Protein AF-A0A7W0QCN9-F1 (afdb_monomer)

Solvent-accessible surface area (backbone atoms only — not comparable to full-atom values): 10462 Å² total; per-residue (Å²): 135,81,84,78,69,71,36,38,68,84,78,61,47,74,59,57,86,92,46,71,42,41,91,89,77,63,53,39,58,88,48,42,66,59,49,50,52,49,58,63,69,74,50,54,64,72,54,54,55,34,48,52,54,23,69,77,39,70,90,41,67,70,37,53,51,54,33,48,53,50,29,63,77,65,71,36,54,71,60,54,47,33,52,33,51,49,49,36,67,79,34,74,88,44,62,64,34,54,52,50,44,54,50,51,49,52,52,51,53,50,51,52,51,51,51,54,51,50,52,63,70,68,51,76,74,86,46,63,67,56,52,51,52,50,52,50,51,52,51,52,51,52,52,51,51,54,50,49,62,71,56,67,74,72,74,80,76,87,84,86,90,82,89,84,80,89,81,87,83,89,87,133

pLDDT: mean 85.1, std 15.17, range [41.28, 97.94]

Structure (mmCIF, N/CA/C/O backbone):
data_AF-A0A7W0QCN9-F1
#
_entry.id   AF-A0A7W0QCN9-F1
#
loop_
_atom_site.group_PDB
_atom_site.id
_atom_site.type_symbol
_atom_site.label_atom_id
_atom_site.label_alt_id
_atom_site.label_comp_id
_atom_site.label_asym_id
_atom_site.label_entity_id
_atom_site.label_seq_id
_atom_site.pdbx_PDB_ins_code
_atom_site.Cartn_x
_atom_site.Cartn_y
_atom_site.Cartn_z
_atom_site.occupancy
_atom_site.B_iso_or_equiv
_atom_site.auth_seq_id
_atom_site.auth_comp_id
_atom_site.auth_asym_id
_atom_site.auth_atom_id
_atom_site.pdbx_PDB_model_num
ATOM 1 N N . MET A 1 1 ? 4.459 -22.185 -21.385 1.00 41.28 1 MET A N 1
ATOM 2 C CA . MET A 1 1 ? 5.565 -21.267 -21.034 1.00 41.28 1 MET A CA 1
ATOM 3 C C . MET A 1 1 ? 4.937 -19.998 -20.482 1.00 41.28 1 MET A C 1
ATOM 5 O O . MET A 1 1 ? 4.192 -19.353 -21.203 1.00 41.28 1 MET A O 1
ATOM 9 N N . GLN A 1 2 ? 5.098 -19.723 -19.189 1.00 45.69 2 GLN A N 1
ATOM 10 C CA . GLN A 1 2 ? 4.460 -18.583 -18.523 1.00 45.69 2 GLN A CA 1
ATOM 11 C C . GLN A 1 2 ? 5.353 -17.349 -18.719 1.00 45.69 2 GLN A C 1
ATOM 13 O O . GLN A 1 2 ? 6.553 -17.434 -18.462 1.00 45.69 2 GLN A O 1
ATOM 18 N N . ALA A 1 3 ? 4.803 -16.244 -19.229 1.00 51.69 3 ALA A N 1
ATOM 19 C CA . ALA A 1 3 ? 5.568 -15.022 -19.463 1.00 51.69 3 ALA A CA 1
ATOM 20 C C . ALA A 1 3 ? 6.140 -14.505 -18.133 1.00 51.69 3 ALA A C 1
ATOM 22 O O . ALA A 1 3 ? 5.400 -14.235 -17.186 1.00 51.69 3 ALA A O 1
ATOM 23 N N . ALA A 1 4 ? 7.466 -14.411 -18.052 1.00 58.31 4 ALA A N 1
ATOM 24 C CA . ALA A 1 4 ? 8.156 -13.858 -16.900 1.00 58.31 4 ALA A CA 1
ATOM 25 C C . ALA A 1 4 ? 7.768 -12.381 -16.733 1.00 58.31 4 ALA A C 1
ATOM 27 O O . ALA A 1 4 ? 7.962 -11.576 -17.642 1.00 58.31 4 ALA A O 1
ATOM 28 N N . ALA A 1 5 ? 7.221 -12.012 -15.573 1.00 64.31 5 ALA A N 1
ATOM 29 C CA . ALA A 1 5 ? 6.948 -10.613 -15.269 1.00 64.31 5 ALA A CA 1
AT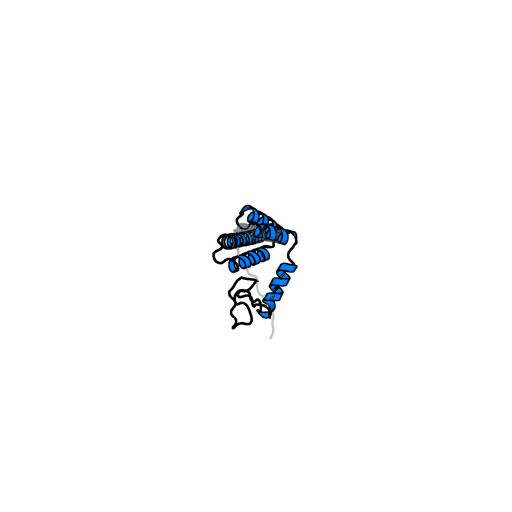OM 30 C C . ALA A 1 5 ? 8.268 -9.819 -15.256 1.00 64.31 5 ALA A C 1
ATOM 32 O O . ALA A 1 5 ? 9.181 -10.153 -14.498 1.00 64.31 5 ALA A O 1
ATOM 33 N N . ALA A 1 6 ? 8.347 -8.747 -16.052 1.00 82.31 6 ALA A N 1
ATOM 34 C CA . ALA A 1 6 ? 9.525 -7.874 -16.165 1.00 82.31 6 ALA A CA 1
ATOM 35 C C . ALA A 1 6 ? 9.871 -7.115 -14.862 1.00 82.31 6 ALA A C 1
ATOM 37 O O . ALA A 1 6 ? 10.916 -6.476 -14.746 1.00 82.31 6 ALA A O 1
ATOM 38 N N . SER A 1 7 ? 8.992 -7.177 -13.859 1.00 89.81 7 SER A N 1
ATOM 39 C CA . SER A 1 7 ? 9.156 -6.514 -12.566 1.00 89.81 7 SER A CA 1
ATOM 40 C C . SER A 1 7 ? 8.580 -7.357 -11.433 1.00 89.81 7 SER A C 1
ATOM 42 O O . SER A 1 7 ? 7.646 -8.135 -11.632 1.00 89.81 7 SER A O 1
ATOM 44 N N . CYS A 1 8 ? 9.084 -7.149 -10.221 1.00 92.62 8 CYS A N 1
ATOM 45 C CA . CYS A 1 8 ? 8.608 -7.824 -9.024 1.00 92.62 8 CYS A CA 1
ATOM 46 C C . CYS A 1 8 ? 7.146 -7.442 -8.691 1.00 92.62 8 CYS A C 1
ATOM 48 O O . CYS A 1 8 ? 6.881 -6.268 -8.421 1.00 92.62 8 CYS A O 1
ATOM 50 N N . PRO A 1 9 ? 6.209 -8.403 -8.555 1.00 91.44 9 PRO A N 1
ATOM 51 C CA . PRO A 1 9 ? 4.800 -8.109 -8.251 1.00 91.44 9 PRO A CA 1
ATOM 52 C C . PRO A 1 9 ? 4.581 -7.554 -6.832 1.00 91.44 9 PRO A C 1
ATOM 54 O O . PRO A 1 9 ? 3.583 -6.888 -6.555 1.00 91.44 9 PRO A O 1
ATOM 57 N N . LYS A 1 10 ? 5.526 -7.793 -5.913 1.00 91.12 10 LYS A N 1
ATOM 58 C CA . LYS A 1 10 ? 5.447 -7.316 -4.525 1.00 91.12 10 LYS A CA 1
ATOM 59 C C . LYS A 1 10 ? 5.855 -5.853 -4.378 1.00 91.12 10 LYS A C 1
ATOM 61 O O . LYS A 1 10 ? 5.184 -5.116 -3.667 1.00 91.12 10 LYS A O 1
ATOM 66 N N . CYS A 1 11 ? 6.932 -5.418 -5.034 1.00 92.31 11 CYS A N 1
ATOM 67 C CA . CYS A 1 11 ? 7.513 -4.083 -4.812 1.00 92.31 11 CYS A CA 1
ATOM 68 C C . CYS A 1 11 ? 7.670 -3.218 -6.072 1.00 92.31 11 CYS A C 1
ATOM 70 O O . CYS A 1 11 ? 8.041 -2.050 -5.950 1.00 92.31 11 CYS A O 1
ATOM 72 N N . GLY A 1 12 ? 7.417 -3.774 -7.260 1.00 90.50 12 GLY A N 1
ATOM 73 C CA . GLY A 1 12 ? 7.544 -3.093 -8.550 1.00 90.50 12 GLY A CA 1
ATOM 74 C C . GLY A 1 12 ? 8.969 -2.865 -9.045 1.00 90.50 12 GLY A C 1
ATOM 75 O O . GLY A 1 12 ? 9.133 -2.233 -10.080 1.00 90.50 12 GLY A O 1
ATOM 76 N N . ALA A 1 13 ? 10.001 -3.332 -8.333 1.00 92.12 13 ALA A N 1
ATOM 77 C CA . ALA A 1 13 ? 11.376 -3.197 -8.810 1.00 92.12 13 ALA A CA 1
ATOM 78 C C . ALA A 1 13 ? 11.571 -3.967 -10.131 1.00 92.12 13 ALA A C 1
ATOM 80 O O . ALA A 1 13 ? 11.006 -5.062 -10.258 1.00 92.12 13 ALA A O 1
ATOM 81 N N . PRO A 1 14 ? 12.365 -3.436 -11.080 1.00 91.31 14 PRO A N 1
ATOM 82 C CA . PRO A 1 14 ? 12.711 -4.164 -12.296 1.00 91.31 14 PRO A CA 1
ATOM 83 C C . PRO A 1 14 ? 13.396 -5.485 -11.936 1.00 91.31 14 PRO A C 1
ATOM 85 O O . PRO A 1 14 ? 14.104 -5.578 -10.926 1.00 91.31 14 PRO A O 1
ATOM 88 N N . ARG A 1 15 ? 13.129 -6.527 -12.724 1.00 90.06 15 ARG A N 1
ATOM 89 C CA . ARG A 1 15 ? 13.704 -7.852 -12.497 1.00 90.06 15 ARG A CA 1
ATOM 90 C C . ARG A 1 15 ? 15.136 -7.904 -13.031 1.00 90.06 15 ARG A C 1
ATOM 92 O O . ARG A 1 15 ? 15.397 -7.500 -14.157 1.00 90.06 15 ARG A O 1
ATOM 99 N N . ASP A 1 16 ? 16.040 -8.429 -12.210 1.00 90.44 16 ASP A N 1
ATOM 100 C CA . ASP A 1 16 ? 17.425 -8.727 -12.582 1.00 90.44 16 ASP A CA 1
ATOM 101 C C . ASP A 1 16 ? 17.562 -10.240 -12.778 1.00 90.44 16 ASP A C 1
ATOM 103 O O . ASP A 1 16 ? 17.625 -10.992 -11.807 1.00 90.44 16 ASP A O 1
ATOM 107 N N . GLU A 1 17 ? 17.574 -10.698 -14.029 1.00 88.00 17 GLU A N 1
ATOM 108 C CA . GLU A 1 17 ? 17.621 -12.130 -14.361 1.00 88.00 17 GLU A CA 1
ATOM 109 C C . GLU A 1 17 ? 18.887 -12.842 -13.861 1.00 88.00 17 GLU A C 1
ATOM 111 O O . GLU A 1 17 ? 18.885 -14.064 -13.733 1.00 88.00 17 GLU A O 1
ATOM 116 N N . SER A 1 18 ? 19.952 -12.106 -13.519 1.00 91.12 18 SER A N 1
ATOM 117 C CA . SER A 1 18 ? 21.174 -12.697 -12.957 1.00 91.12 18 SER A CA 1
ATOM 118 C C . SER A 1 18 ? 21.014 -13.164 -11.504 1.00 91.12 18 SER A C 1
ATOM 120 O O . SER A 1 18 ? 21.867 -13.884 -10.982 1.00 91.12 18 SER A O 1
ATOM 122 N N . ARG A 1 19 ? 19.924 -12.772 -10.830 1.00 93.06 19 ARG A N 1
ATOM 123 C CA . ARG A 1 19 ? 19.664 -13.092 -9.423 1.00 93.06 19 ARG A CA 1
ATOM 124 C C . ARG A 1 19 ? 18.482 -14.036 -9.267 1.00 93.06 19 ARG A C 1
ATOM 126 O O . ARG A 1 19 ? 17.508 -13.986 -10.009 1.00 93.06 19 ARG A O 1
ATOM 133 N N . ALA A 1 20 ? 18.525 -14.841 -8.209 1.00 94.38 20 ALA A N 1
ATOM 134 C CA . ALA A 1 20 ? 17.417 -15.721 -7.839 1.00 94.38 20 ALA A CA 1
ATOM 135 C C . ALA A 1 20 ? 16.251 -14.982 -7.148 1.00 94.38 20 ALA A C 1
ATOM 137 O O . ALA A 1 20 ? 15.160 -15.538 -7.022 1.00 94.38 20 ALA A O 1
ATOM 138 N N . ALA A 1 21 ? 16.460 -13.747 -6.677 1.00 96.00 21 ALA A N 1
ATOM 139 C CA . ALA A 1 21 ? 15.475 -12.994 -5.906 1.00 96.00 21 ALA A CA 1
ATOM 140 C C . ALA A 1 21 ? 15.558 -11.480 -6.142 1.00 96.00 21 ALA A C 1
ATOM 142 O O . ALA A 1 21 ? 16.605 -10.928 -6.485 1.00 96.00 21 ALA A O 1
ATOM 143 N N . CYS A 1 22 ? 14.443 -10.797 -5.877 1.00 95.19 22 CYS A N 1
ATOM 144 C CA . CYS A 1 22 ? 14.332 -9.351 -5.999 1.00 95.19 22 CYS A CA 1
ATOM 145 C C . CYS A 1 22 ? 15.221 -8.622 -4.978 1.00 95.19 22 CYS A C 1
ATOM 147 O O . CYS A 1 22 ? 15.030 -8.768 -3.771 1.00 95.19 22 CYS A O 1
ATOM 149 N N . VAL A 1 23 ? 16.096 -7.732 -5.452 1.00 94.50 23 VAL A N 1
ATOM 150 C CA . VAL A 1 23 ? 17.024 -6.948 -4.610 1.00 94.50 23 VAL A CA 1
ATOM 151 C C . VAL A 1 23 ? 16.339 -6.025 -3.600 1.00 94.50 23 VAL A C 1
ATOM 153 O O . VAL A 1 23 ? 16.908 -5.721 -2.560 1.00 94.50 23 VAL A O 1
ATOM 156 N N . LYS A 1 24 ? 15.112 -5.574 -3.891 1.00 94.25 24 LYS A N 1
ATOM 157 C CA . LYS A 1 24 ? 14.401 -4.594 -3.059 1.00 94.25 24 LYS A CA 1
ATOM 158 C C . LYS A 1 24 ? 13.582 -5.232 -1.939 1.00 94.25 24 LYS A C 1
ATOM 160 O O . LYS A 1 24 ? 13.398 -4.618 -0.897 1.00 94.25 24 LYS A O 1
ATOM 165 N N . CYS A 1 25 ? 13.030 -6.426 -2.159 1.00 94.50 25 CYS A N 1
ATOM 166 C CA . CYS A 1 25 ? 12.085 -7.035 -1.213 1.00 94.50 25 CYS A CA 1
ATOM 167 C C . CYS A 1 25 ? 12.340 -8.514 -0.901 1.00 94.50 25 CYS A C 1
ATOM 169 O O . CYS A 1 25 ? 11.565 -9.105 -0.149 1.00 94.50 25 CYS A O 1
ATOM 171 N N . GLY A 1 26 ? 13.368 -9.119 -1.502 1.00 95.75 26 GLY A N 1
ATOM 172 C CA . GLY A 1 26 ? 13.772 -10.504 -1.260 1.00 95.75 26 GLY A CA 1
ATOM 173 C C . GLY A 1 26 ? 12.847 -11.575 -1.845 1.00 95.75 26 GLY A C 1
ATOM 174 O O . GLY A 1 26 ? 13.062 -12.753 -1.589 1.00 95.75 26 GLY A O 1
ATOM 175 N N . LEU A 1 27 ? 11.813 -11.215 -2.617 1.00 95.19 27 LEU A N 1
ATOM 176 C CA . LEU A 1 27 ? 10.923 -12.210 -3.225 1.00 95.19 27 LEU A CA 1
ATOM 177 C C . LEU A 1 27 ? 11.675 -13.019 -4.293 1.00 95.19 27 LEU A C 1
ATOM 179 O O . LEU A 1 27 ? 12.153 -12.440 -5.271 1.00 95.19 27 LEU A O 1
ATOM 183 N N . ALA A 1 28 ? 11.744 -14.338 -4.106 1.00 95.88 28 ALA A N 1
ATOM 184 C CA . ALA A 1 28 ? 12.359 -15.265 -5.052 1.00 95.88 28 ALA A CA 1
ATOM 185 C C . ALA A 1 28 ? 11.612 -15.272 -6.399 1.00 95.88 28 ALA A C 1
ATOM 187 O O . ALA A 1 28 ? 10.381 -15.185 -6.436 1.00 95.88 28 ALA A O 1
ATOM 188 N N . HIS A 1 29 ? 12.356 -15.324 -7.505 1.00 92.75 29 HIS A N 1
ATOM 189 C CA . HIS A 1 29 ? 11.822 -15.174 -8.864 1.00 92.75 29 HIS A CA 1
ATOM 190 C C . HIS A 1 29 ? 10.884 -16.319 -9.258 1.00 92.75 29 HIS A C 1
ATOM 192 O O . HIS A 1 29 ? 9.834 -16.077 -9.852 1.00 92.75 29 HIS A O 1
ATOM 198 N N . ASP A 1 30 ? 11.203 -17.543 -8.842 1.00 93.50 30 ASP A N 1
ATOM 199 C CA . ASP A 1 30 ? 10.365 -18.738 -8.994 1.00 93.50 30 ASP A CA 1
ATOM 200 C C . ASP A 1 30 ? 9.021 -18.630 -8.245 1.00 93.50 30 ASP A C 1
ATOM 202 O O . ASP A 1 30 ? 8.016 -19.199 -8.666 1.00 93.50 30 ASP A O 1
ATOM 206 N N . ARG A 1 31 ? 8.967 -17.846 -7.160 1.00 94.00 31 ARG A N 1
ATOM 207 C CA . ARG A 1 31 ? 7.755 -17.614 -6.356 1.00 94.00 31 ARG A CA 1
ATOM 208 C C . ARG A 1 31 ? 6.914 -16.430 -6.819 1.00 94.00 31 ARG A C 1
ATOM 210 O O . ARG A 1 31 ? 5.811 -16.250 -6.306 1.00 94.00 31 ARG A O 1
ATOM 217 N N . MET A 1 32 ? 7.380 -15.617 -7.768 1.00 92.56 32 MET A N 1
ATOM 218 C CA . MET A 1 32 ? 6.683 -14.382 -8.155 1.00 92.56 32 MET A CA 1
ATOM 219 C C . MET A 1 32 ? 5.288 -14.630 -8.738 1.00 92.56 32 MET A C 1
ATOM 221 O O . MET A 1 32 ? 4.341 -13.951 -8.342 1.00 92.56 32 MET A O 1
ATOM 225 N N . ALA A 1 33 ? 5.141 -15.609 -9.634 1.00 91.06 33 ALA A N 1
ATOM 226 C CA . ALA A 1 33 ? 3.850 -15.930 -10.248 1.00 91.06 33 ALA A CA 1
ATOM 227 C C . ALA A 1 33 ? 2.841 -16.464 -9.216 1.00 91.06 33 ALA A C 1
ATOM 229 O O . ALA A 1 33 ? 1.692 -16.016 -9.162 1.00 91.06 33 ALA A O 1
ATOM 230 N N . ALA A 1 34 ? 3.296 -17.368 -8.343 1.00 93.00 34 ALA A N 1
ATOM 231 C CA . ALA A 1 34 ? 2.487 -17.900 -7.250 1.00 93.00 34 ALA A CA 1
ATOM 232 C C . ALA A 1 34 ? 2.065 -16.793 -6.272 1.00 93.00 34 ALA A C 1
ATOM 234 O O . ALA A 1 34 ? 0.906 -16.738 -5.872 1.00 93.00 34 ALA A O 1
ATOM 235 N N . PHE A 1 35 ? 2.976 -15.872 -5.941 1.00 93.06 35 PHE A N 1
ATOM 236 C CA . PHE A 1 35 ? 2.683 -14.729 -5.081 1.00 93.06 35 PHE A CA 1
ATOM 237 C C . PHE A 1 35 ? 1.607 -13.813 -5.678 1.00 93.06 35 PHE A C 1
ATOM 239 O O . PHE A 1 35 ? 0.668 -13.454 -4.976 1.00 93.06 35 PHE A O 1
ATOM 246 N N . ALA A 1 36 ? 1.719 -13.445 -6.960 1.00 90.50 36 ALA A N 1
ATOM 247 C CA . ALA A 1 36 ? 0.717 -12.611 -7.629 1.00 90.50 36 ALA A CA 1
ATOM 248 C C . ALA A 1 36 ? -0.665 -13.285 -7.648 1.00 90.50 36 ALA A C 1
ATOM 250 O O . ALA A 1 36 ? -1.665 -12.650 -7.323 1.00 90.50 36 ALA A O 1
ATOM 251 N N . THR A 1 37 ? -0.704 -14.588 -7.937 1.00 91.50 37 THR A N 1
ATOM 252 C CA . THR A 1 37 ? -1.947 -15.372 -7.954 1.00 91.50 37 THR A CA 1
ATOM 253 C C . THR A 1 37 ? -2.586 -15.457 -6.567 1.00 91.50 37 THR A C 1
ATOM 255 O O . THR A 1 37 ? -3.778 -15.204 -6.426 1.00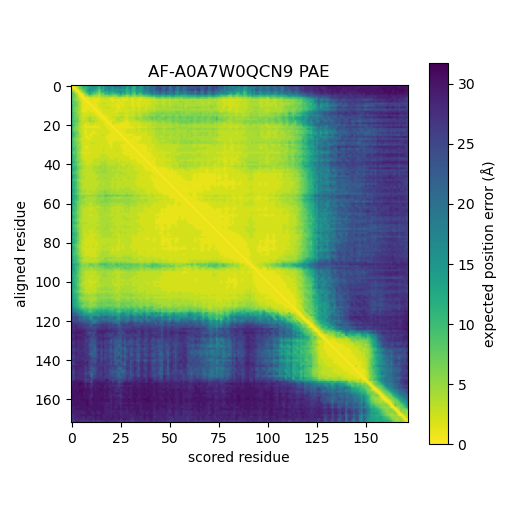 91.50 37 THR A O 1
ATOM 258 N N . ALA A 1 38 ? -1.800 -15.775 -5.532 1.00 92.75 38 ALA A N 1
ATOM 259 C CA . ALA A 1 38 ? -2.289 -15.856 -4.156 1.00 92.75 38 ALA A CA 1
ATOM 260 C C . ALA A 1 38 ? -2.810 -14.498 -3.663 1.00 92.75 38 ALA A C 1
ATOM 262 O O . ALA A 1 38 ? -3.926 -14.413 -3.165 1.00 92.75 38 ALA A O 1
ATOM 263 N N . ARG A 1 39 ? -2.056 -13.416 -3.910 1.00 93.12 39 ARG A N 1
ATOM 264 C CA . ARG A 1 39 ? -2.466 -12.035 -3.604 1.00 93.12 39 ARG A CA 1
ATOM 265 C C . ARG A 1 39 ? -3.854 -11.709 -4.158 1.00 93.12 39 ARG A C 1
ATOM 267 O O . ARG A 1 39 ? -4.634 -11.052 -3.478 1.00 93.12 39 ARG A O 1
ATOM 274 N N . ASP A 1 40 ? -4.128 -12.091 -5.404 1.00 90.75 40 ASP A N 1
ATOM 275 C CA . ASP A 1 40 ? -5.404 -11.788 -6.053 1.00 90.75 40 ASP A CA 1
ATOM 276 C C . ASP A 1 40 ? -6.530 -12.730 -5.614 1.00 90.75 40 ASP A C 1
ATOM 278 O O . ASP A 1 40 ? -7.667 -12.284 -5.492 1.00 90.75 40 ASP A O 1
ATOM 282 N N . LYS A 1 41 ? -6.215 -13.996 -5.320 1.00 93.38 41 LYS A N 1
ATOM 283 C CA . LYS A 1 41 ? -7.171 -14.976 -4.788 1.00 93.38 41 LYS A CA 1
ATOM 284 C C . LYS A 1 41 ? -7.656 -14.616 -3.382 1.00 93.38 41 LYS A C 1
ATOM 286 O O . LYS A 1 41 ? -8.836 -14.775 -3.092 1.00 93.38 41 LYS A O 1
ATOM 291 N N . ASP A 1 42 ? -6.754 -14.143 -2.529 1.00 93.00 42 ASP A N 1
ATOM 292 C CA . ASP A 1 42 ? -7.038 -13.882 -1.114 1.00 93.00 42 ASP A CA 1
ATOM 293 C C . ASP A 1 42 ? -7.646 -12.483 -0.883 1.00 93.00 42 ASP A C 1
ATOM 295 O O . ASP A 1 42 ? -7.881 -12.071 0.254 1.00 93.00 42 ASP A O 1
ATOM 299 N N . ALA A 1 43 ? -7.895 -11.724 -1.955 1.00 94.94 43 ALA A N 1
ATOM 300 C CA . ALA A 1 43 ? -8.460 -10.386 -1.878 1.00 94.94 43 ALA A CA 1
ATOM 301 C C . ALA A 1 43 ? -9.958 -10.428 -1.508 1.00 94.94 43 ALA A C 1
ATOM 303 O O . ALA A 1 43 ? -10.727 -11.122 -2.178 1.00 94.94 43 ALA A O 1
ATOM 304 N N . PRO A 1 44 ? -10.412 -9.652 -0.502 1.00 96.81 44 PRO A N 1
ATOM 305 C CA . PRO A 1 44 ? -11.829 -9.574 -0.154 1.00 96.81 44 PRO A CA 1
ATOM 306 C C . PRO A 1 44 ? -12.698 -9.117 -1.332 1.00 96.81 44 PRO A C 1
ATOM 308 O O . PRO A 1 44 ? -12.313 -8.219 -2.083 1.00 96.81 44 PRO A O 1
ATOM 311 N N . GLU A 1 45 ? -13.911 -9.659 -1.447 1.00 96.75 45 GLU A N 1
ATOM 312 C CA . GLU A 1 45 ? -14.828 -9.351 -2.556 1.00 96.75 45 GLU A CA 1
ATOM 313 C C . GLU A 1 45 ? -15.161 -7.852 -2.659 1.00 96.75 45 GLU A C 1
ATOM 315 O O . GLU A 1 45 ? -15.177 -7.278 -3.746 1.00 96.75 45 GLU A O 1
ATOM 320 N N . ALA A 1 46 ? -15.348 -7.170 -1.525 1.00 96.94 46 ALA A N 1
ATOM 321 C CA . ALA A 1 46 ? -15.595 -5.727 -1.511 1.00 96.94 46 ALA A CA 1
ATOM 322 C C . ALA A 1 46 ? -14.442 -4.929 -2.153 1.00 96.94 46 ALA A C 1
ATOM 324 O O . ALA A 1 46 ? -14.674 -3.937 -2.852 1.00 96.94 46 ALA A O 1
ATOM 325 N N . LEU A 1 47 ? -13.200 -5.381 -1.948 1.00 97.75 47 LEU A N 1
ATOM 326 C CA . LEU A 1 47 ? -12.002 -4.763 -2.505 1.00 97.75 47 LEU A CA 1
ATOM 327 C C . LEU A 1 47 ? -11.884 -5.035 -4.009 1.00 97.75 47 LEU A C 1
ATOM 329 O O . LEU A 1 47 ? -11.621 -4.108 -4.779 1.00 97.75 47 LEU A O 1
ATOM 333 N N . THR A 1 48 ? -12.128 -6.274 -4.445 1.00 97.38 48 THR A N 1
ATOM 334 C CA . THR A 1 48 ? -12.099 -6.630 -5.871 1.00 97.38 48 THR A CA 1
ATOM 335 C C . THR A 1 48 ? -13.213 -5.920 -6.644 1.00 97.38 48 THR A C 1
ATOM 337 O O . THR A 1 48 ? -12.948 -5.354 -7.703 1.00 97.38 48 THR A O 1
ATOM 340 N N . ALA A 1 49 ? -14.424 -5.820 -6.088 1.00 97.81 49 ALA A N 1
ATOM 341 C CA . ALA A 1 49 ? -15.532 -5.071 -6.679 1.00 97.81 49 ALA A CA 1
ATOM 342 C C . ALA A 1 49 ? -15.247 -3.559 -6.775 1.00 97.81 49 ALA A C 1
ATOM 344 O O . ALA A 1 49 ? -15.585 -2.914 -7.772 1.00 97.81 49 ALA A O 1
ATOM 345 N N . ALA A 1 50 ? -14.611 -2.963 -5.760 1.00 97.94 50 ALA A N 1
ATOM 346 C CA . ALA A 1 50 ? -14.167 -1.569 -5.817 1.00 97.94 50 ALA A CA 1
ATOM 347 C C . ALA A 1 50 ? -13.105 -1.352 -6.908 1.00 97.94 50 ALA A C 1
ATOM 349 O O . ALA A 1 50 ? -13.208 -0.401 -7.683 1.00 97.94 50 ALA A O 1
ATOM 350 N N . TRP A 1 51 ? -12.137 -2.265 -7.028 1.00 97.88 51 TRP A N 1
ATOM 351 C CA . TRP A 1 51 ? -11.122 -2.208 -8.079 1.00 97.88 51 TRP A CA 1
ATOM 352 C C . TRP A 1 51 ? -11.716 -2.338 -9.483 1.00 97.88 51 TRP A C 1
ATOM 354 O O . TRP A 1 51 ? -11.331 -1.587 -10.378 1.00 97.88 51 TRP A O 1
ATOM 364 N N . THR A 1 52 ? -12.684 -3.235 -9.684 1.00 97.88 52 THR A N 1
ATOM 365 C CA . THR A 1 52 ? -13.394 -3.374 -10.964 1.00 97.88 52 THR A CA 1
ATOM 366 C C . THR A 1 52 ? -14.083 -2.067 -11.359 1.00 97.88 52 THR A C 1
ATOM 368 O O . THR A 1 52 ? -13.975 -1.637 -12.506 1.00 97.88 52 THR A O 1
ATOM 371 N N . ARG A 1 53 ? -14.728 -1.377 -10.407 1.00 97.81 53 ARG A N 1
ATOM 372 C CA . ARG A 1 53 ? -15.369 -0.074 -10.656 1.00 97.81 53 ARG A CA 1
ATOM 373 C C . ARG A 1 53 ? -14.368 1.008 -11.049 1.00 97.81 53 ARG A C 1
ATOM 375 O O . ARG A 1 53 ? -14.653 1.746 -11.990 1.00 97.81 53 ARG A O 1
ATOM 382 N N . VAL A 1 54 ? -13.225 1.088 -10.366 1.00 97.94 54 VAL A N 1
ATOM 383 C CA . VAL A 1 54 ? -12.121 1.999 -10.727 1.00 97.94 54 VAL A CA 1
ATOM 384 C C . VAL A 1 54 ? -11.578 1.674 -12.111 1.00 97.94 54 VAL A C 1
ATOM 386 O O . VAL A 1 54 ? -11.437 2.562 -12.938 1.00 97.94 54 VAL A O 1
ATOM 389 N N . SER A 1 55 ? -11.332 0.397 -12.396 1.00 97.00 55 SER A N 1
ATOM 390 C CA . SER A 1 55 ? -10.789 -0.037 -13.686 1.00 97.00 55 SER A CA 1
ATOM 391 C C . SER A 1 55 ? -11.721 0.310 -14.851 1.00 97.00 55 SER A C 1
ATOM 393 O O . SER A 1 55 ? -11.245 0.656 -15.926 1.00 97.00 55 SER A O 1
ATOM 395 N N . ALA A 1 56 ? -13.038 0.253 -14.627 1.00 97.25 56 ALA A N 1
ATOM 396 C CA . ALA A 1 56 ? -14.050 0.616 -15.617 1.00 97.25 56 ALA A CA 1
ATOM 397 C C . ALA A 1 56 ? -14.220 2.134 -15.817 1.00 97.25 56 ALA A C 1
ATOM 399 O O . ALA A 1 56 ? -14.762 2.548 -16.835 1.00 97.25 56 ALA A O 1
ATOM 400 N N . GLY A 1 57 ? -13.800 2.956 -14.854 1.00 96.31 57 GLY A N 1
ATOM 401 C CA . GLY A 1 57 ? -13.917 4.416 -14.894 1.00 96.31 57 GLY A CA 1
ATOM 402 C C . GLY A 1 57 ? -12.632 5.057 -14.395 1.00 96.31 57 GLY A C 1
ATOM 403 O O . GLY A 1 57 ? -12.634 5.732 -13.370 1.00 96.31 57 GLY A O 1
ATOM 404 N N . TRP A 1 58 ? -11.530 4.767 -15.086 1.00 96.75 58 TRP A N 1
ATOM 405 C CA . TRP A 1 58 ? -10.181 5.110 -14.638 1.00 96.75 58 TRP A CA 1
ATOM 406 C C . TRP A 1 58 ? -9.940 6.617 -14.521 1.00 96.75 58 TRP A C 1
ATOM 408 O O . TRP A 1 58 ? -9.195 7.058 -13.659 1.00 96.75 58 TRP A O 1
ATOM 418 N N . ASP A 1 59 ? -10.591 7.421 -15.355 1.00 96.56 59 ASP A N 1
ATOM 419 C CA . ASP A 1 59 ? -10.413 8.875 -15.336 1.00 96.56 59 ASP A CA 1
ATOM 420 C C . ASP A 1 59 ? -11.322 9.579 -14.314 1.00 96.56 59 ASP A C 1
ATOM 422 O O . ASP A 1 59 ? -11.288 10.801 -14.201 1.00 96.56 59 ASP A O 1
ATOM 426 N N . GLU A 1 60 ? -12.141 8.835 -13.557 1.00 97.38 60 GLU A N 1
ATOM 427 C CA . GLU A 1 60 ? -13.083 9.383 -12.579 1.00 97.38 60 GLU A CA 1
ATOM 428 C C . GLU A 1 60 ? -12.474 9.410 -11.160 1.00 97.38 60 GLU A C 1
ATOM 430 O O . GLU A 1 60 ? -12.433 8.374 -10.482 1.00 97.38 60 GLU A O 1
ATOM 435 N N . PRO A 1 61 ? -12.080 10.584 -10.617 1.00 95.06 61 PRO A N 1
ATOM 436 C CA . PRO A 1 61 ? -11.399 10.665 -9.319 1.00 95.06 61 PRO A CA 1
ATOM 437 C C . PRO A 1 61 ? -12.221 10.082 -8.162 1.00 95.06 61 PRO A C 1
ATOM 439 O O . PRO A 1 61 ? -11.678 9.401 -7.292 1.00 95.06 61 PRO A O 1
ATOM 442 N N . ALA A 1 62 ? -13.545 10.263 -8.208 1.00 96.81 62 ALA A N 1
ATOM 443 C CA . ALA A 1 62 ? -14.474 9.766 -7.195 1.00 96.81 62 ALA A CA 1
ATOM 444 C C . ALA A 1 62 ? -14.419 8.236 -7.028 1.00 96.81 62 ALA A C 1
ATOM 446 O O . ALA A 1 62 ? -14.637 7.716 -5.932 1.00 96.81 62 ALA A O 1
ATOM 447 N N . ARG A 1 63 ? -14.089 7.488 -8.088 1.00 97.44 63 ARG A N 1
ATOM 448 C CA . ARG A 1 63 ? -13.950 6.029 -7.998 1.00 97.44 63 ARG A CA 1
ATOM 449 C C . ARG A 1 63 ? -12.685 5.635 -7.253 1.00 97.44 63 ARG A C 1
ATOM 451 O O . ARG A 1 63 ? -12.718 4.706 -6.446 1.00 97.44 63 ARG A O 1
ATOM 458 N N . HIS A 1 64 ? -11.587 6.351 -7.485 1.00 97.62 64 HIS A N 1
ATOM 459 C CA . HIS A 1 64 ? -10.344 6.139 -6.748 1.00 97.62 64 HIS A CA 1
ATOM 460 C C . HIS A 1 64 ? -10.509 6.468 -5.263 1.00 97.62 64 HIS A C 1
ATOM 462 O O . HIS A 1 64 ? -10.001 5.730 -4.419 1.00 97.62 64 HIS A O 1
ATOM 468 N N . ASP A 1 65 ? -11.264 7.523 -4.941 1.00 96.69 65 ASP A N 1
ATOM 469 C CA . ASP A 1 65 ? -11.634 7.863 -3.563 1.00 96.69 65 ASP A CA 1
ATOM 470 C C . ASP A 1 65 ? -12.442 6.742 -2.898 1.00 96.69 65 ASP A C 1
ATOM 472 O O . ASP A 1 65 ? -12.128 6.327 -1.781 1.00 96.69 65 ASP A O 1
ATOM 476 N N . ALA A 1 66 ? -13.440 6.200 -3.603 1.00 97.31 66 ALA A N 1
ATOM 477 C CA . ALA A 1 66 ? -14.250 5.091 -3.106 1.00 97.31 66 ALA A CA 1
ATOM 478 C C . ALA A 1 66 ? -13.412 3.825 -2.859 1.00 97.31 66 ALA A C 1
ATOM 480 O O . ALA A 1 66 ? -13.592 3.153 -1.842 1.00 97.31 66 ALA A O 1
ATOM 481 N N . LEU A 1 67 ? -12.462 3.509 -3.747 1.00 97.88 67 LEU A N 1
ATOM 482 C CA . LEU A 1 67 ? -11.521 2.411 -3.524 1.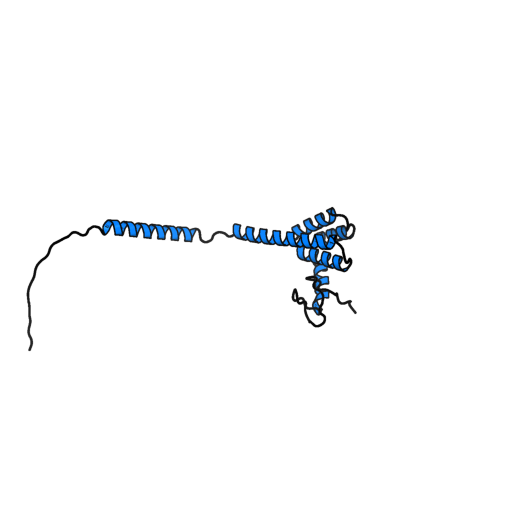00 97.88 67 LEU A CA 1
ATOM 483 C C . LEU A 1 67 ? -10.635 2.674 -2.304 1.00 97.88 67 LEU A C 1
ATOM 485 O O . LEU A 1 67 ? -10.441 1.767 -1.501 1.00 97.88 67 LEU A O 1
ATOM 489 N N . LEU A 1 68 ? -10.112 3.892 -2.143 1.00 96.50 68 LEU A N 1
ATOM 490 C CA . LEU A 1 68 ? -9.271 4.232 -0.997 1.00 96.50 68 LEU A CA 1
ATOM 491 C C . LEU A 1 68 ? -10.030 4.066 0.325 1.00 96.50 68 LEU A C 1
ATOM 493 O O . LEU A 1 68 ? -9.465 3.536 1.276 1.00 96.50 68 LEU A O 1
ATOM 497 N N . ALA A 1 69 ? -11.309 4.444 0.377 1.00 96.31 69 ALA A N 1
ATOM 498 C CA . ALA A 1 69 ? -12.144 4.222 1.555 1.00 96.31 69 ALA A CA 1
ATOM 499 C C . ALA A 1 69 ? -12.234 2.728 1.922 1.00 96.31 69 ALA A C 1
ATOM 501 O O . ALA A 1 69 ? -12.030 2.370 3.081 1.00 96.31 69 ALA A O 1
ATOM 502 N N . VAL A 1 70 ? -12.461 1.850 0.937 1.00 97.62 70 VAL A N 1
ATOM 503 C CA . VAL A 1 70 ? -12.498 0.388 1.145 1.00 97.62 70 VAL A CA 1
ATOM 504 C C . VAL A 1 70 ? -11.129 -0.154 1.566 1.00 97.62 70 VAL A C 1
ATOM 506 O O . VAL A 1 70 ? -11.039 -0.975 2.474 1.00 97.62 70 VAL A O 1
ATOM 509 N N . VAL A 1 71 ? -10.050 0.323 0.941 1.00 96.88 71 VAL A N 1
ATOM 510 C CA . VAL A 1 71 ? -8.672 -0.067 1.276 1.00 96.88 71 VAL A CA 1
ATOM 511 C C . VAL A 1 71 ? -8.336 0.279 2.721 1.00 96.88 71 VAL A C 1
ATOM 513 O O . VAL A 1 71 ? -7.765 -0.557 3.414 1.00 96.88 71 VAL A O 1
ATOM 516 N N . THR A 1 72 ? -8.714 1.473 3.177 1.00 94.50 72 THR A N 1
ATOM 517 C CA . THR A 1 72 ? -8.510 1.915 4.559 1.00 94.50 72 THR A CA 1
ATOM 518 C C . THR A 1 72 ? -9.316 1.076 5.544 1.00 94.50 72 THR A C 1
ATOM 520 O O . THR A 1 72 ? -8.793 0.703 6.584 1.00 94.50 72 THR A O 1
ATOM 523 N N . GLN A 1 73 ? -10.570 0.741 5.222 1.00 95.31 73 GLN A N 1
ATOM 524 C CA . GLN A 1 73 ? -11.416 -0.091 6.088 1.00 95.31 73 GLN A CA 1
ATOM 525 C C . GLN A 1 73 ? -10.900 -1.529 6.239 1.00 95.31 73 GLN A C 1
ATOM 527 O O . GLN A 1 73 ? -11.132 -2.150 7.272 1.00 95.31 73 GLN A O 1
ATOM 532 N N . LEU A 1 74 ? -10.231 -2.061 5.213 1.00 95.38 74 LEU A N 1
ATOM 533 C CA . LEU A 1 74 ? -9.736 -3.442 5.171 1.00 95.38 74 LEU A CA 1
ATOM 534 C C . LEU A 1 74 ? -8.219 -3.557 5.396 1.00 95.38 74 LEU A C 1
ATOM 536 O O . LEU A 1 74 ? -7.665 -4.638 5.209 1.00 95.38 74 LEU A O 1
ATOM 540 N N . ASP A 1 75 ? -7.533 -2.452 5.708 1.00 94.31 75 ASP A N 1
ATOM 541 C CA . ASP A 1 75 ? -6.067 -2.354 5.795 1.00 94.31 75 ASP A CA 1
ATOM 542 C C . ASP A 1 75 ? -5.316 -2.942 4.574 1.00 94.31 75 ASP A C 1
ATOM 544 O O . ASP A 1 75 ? -4.174 -3.405 4.650 1.00 94.31 75 ASP A O 1
ATOM 548 N N . ALA A 1 76 ? -5.932 -2.890 3.390 1.00 95.94 76 ALA A N 1
ATOM 549 C CA . ALA A 1 76 ? -5.476 -3.589 2.186 1.00 95.94 76 ALA A CA 1
ATOM 550 C C . ALA A 1 76 ? -4.533 -2.753 1.292 1.00 95.94 76 ALA A C 1
ATOM 552 O O . ALA A 1 76 ? -4.508 -2.903 0.064 1.00 95.94 76 ALA A O 1
ATOM 553 N N . TYR A 1 77 ? -3.736 -1.858 1.886 1.00 95.25 77 TYR A N 1
ATOM 554 C CA . TYR A 1 77 ? -2.891 -0.896 1.159 1.00 95.25 77 TYR A CA 1
ATOM 555 C C . TYR A 1 77 ? -1.885 -1.570 0.222 1.00 95.25 77 TYR A C 1
ATOM 557 O O . TYR A 1 77 ? -1.676 -1.123 -0.908 1.00 95.25 77 TYR A O 1
ATOM 565 N N . ALA A 1 78 ? -1.280 -2.677 0.664 1.00 93.12 78 ALA A N 1
ATOM 566 C CA . ALA A 1 78 ? -0.296 -3.415 -0.124 1.00 93.12 78 ALA A CA 1
ATOM 567 C C . ALA A 1 78 ? -0.901 -4.000 -1.409 1.00 93.12 78 ALA A C 1
ATOM 569 O O . ALA A 1 78 ? -0.250 -3.976 -2.457 1.00 93.12 78 ALA A O 1
ATOM 570 N N . TRP A 1 79 ? -2.145 -4.484 -1.333 1.00 95.75 79 TRP A N 1
ATOM 571 C CA . TRP A 1 79 ? -2.876 -5.022 -2.476 1.00 95.75 79 TRP A CA 1
ATOM 572 C C . TRP A 1 79 ? -3.180 -3.921 -3.495 1.00 95.75 79 TRP A C 1
ATOM 574 O O . TRP A 1 79 ? -2.801 -4.040 -4.662 1.00 95.75 79 TRP A O 1
ATOM 584 N N . ALA A 1 80 ? -3.759 -2.804 -3.040 1.00 96.81 80 ALA A N 1
ATOM 585 C CA . ALA A 1 80 ? -4.099 -1.679 -3.908 1.00 96.81 80 ALA A CA 1
ATOM 586 C C . ALA A 1 80 ? -2.854 -1.071 -4.567 1.00 96.81 80 ALA A C 1
ATOM 588 O O . ALA A 1 80 ? -2.832 -0.844 -5.775 1.00 96.81 80 ALA A O 1
ATOM 589 N N . ALA A 1 81 ? -1.773 -0.886 -3.804 1.00 95.62 81 ALA A N 1
ATOM 590 C CA . ALA A 1 81 ? -0.518 -0.382 -4.346 1.00 95.62 81 ALA A CA 1
ATOM 591 C C . ALA A 1 81 ? 0.070 -1.331 -5.402 1.00 95.62 81 ALA A C 1
ATOM 593 O O . ALA A 1 81 ? 0.680 -0.876 -6.366 1.00 95.62 81 ALA A O 1
ATOM 594 N N . ALA A 1 82 ? -0.098 -2.647 -5.249 1.00 94.00 82 ALA A N 1
ATOM 595 C CA . ALA A 1 82 ? 0.342 -3.595 -6.263 1.00 94.00 82 ALA A CA 1
ATOM 596 C C . ALA A 1 82 ? -0.472 -3.454 -7.555 1.00 94.00 82 ALA A C 1
ATOM 598 O O . ALA A 1 82 ? 0.124 -3.350 -8.620 1.00 94.00 82 ALA A O 1
ATOM 599 N N . ARG A 1 83 ? -1.797 -3.315 -7.458 1.00 95.25 83 ARG A N 1
ATOM 600 C CA . ARG A 1 83 ? -2.671 -3.086 -8.615 1.00 95.25 83 ARG A CA 1
ATOM 601 C C . ARG A 1 83 ? -2.375 -1.783 -9.360 1.00 95.25 83 ARG A C 1
ATOM 603 O O . ARG A 1 83 ? -2.280 -1.800 -10.582 1.00 95.25 83 ARG A O 1
ATOM 610 N N . TYR A 1 84 ? -2.130 -0.678 -8.656 1.00 96.00 84 TYR A N 1
ATOM 611 C CA . TYR A 1 84 ? -1.718 0.569 -9.313 1.00 96.00 84 TYR A CA 1
ATOM 612 C C . TYR A 1 84 ? -0.335 0.474 -9.965 1.00 96.00 84 TYR A C 1
ATOM 614 O O . TYR A 1 84 ? -0.119 1.067 -11.018 1.00 96.00 84 TYR A O 1
ATOM 622 N N . ARG A 1 85 ? 0.603 -0.294 -9.393 1.00 94.25 85 ARG A N 1
ATOM 623 C CA . ARG A 1 85 ? 1.877 -0.586 -10.071 1.00 94.25 85 ARG A CA 1
ATOM 624 C C . ARG A 1 85 ? 1.676 -1.446 -11.310 1.00 94.25 85 ARG A C 1
ATOM 626 O O . ARG A 1 85 ? 2.441 -1.296 -12.251 1.00 94.25 85 ARG A O 1
ATOM 633 N N . ASP A 1 86 ? 0.726 -2.375 -11.286 1.00 92.00 86 ASP A N 1
ATOM 634 C CA . ASP A 1 86 ? 0.383 -3.205 -12.442 1.00 92.00 86 ASP A CA 1
ATOM 635 C C . ASP A 1 86 ? -0.178 -2.302 -13.562 1.00 92.00 86 ASP A C 1
ATOM 637 O O . ASP A 1 86 ? 0.373 -2.292 -14.661 1.00 92.00 86 ASP A O 1
ATOM 641 N N . ALA A 1 87 ? -1.117 -1.409 -13.231 1.00 93.62 87 ALA A N 1
ATOM 642 C CA . ALA A 1 87 ? -1.658 -0.409 -14.156 1.00 93.62 87 ALA A CA 1
ATOM 643 C C . ALA A 1 87 ? -0.590 0.549 -14.721 1.00 93.62 87 ALA A C 1
ATOM 645 O O . ALA A 1 87 ? -0.554 0.779 -15.924 1.00 93.62 87 ALA A O 1
ATOM 646 N N . ALA A 1 88 ? 0.329 1.056 -13.889 1.00 92.31 88 ALA A N 1
ATOM 647 C CA . ALA A 1 88 ? 1.417 1.936 -14.338 1.00 92.31 88 ALA A CA 1
ATOM 648 C C . ALA A 1 88 ? 2.398 1.254 -15.312 1.00 92.31 88 ALA A C 1
ATOM 650 O O . ALA A 1 88 ? 3.106 1.933 -16.051 1.00 92.31 88 ALA A O 1
ATOM 651 N N . ARG A 1 89 ? 2.478 -0.084 -15.303 1.00 89.12 89 ARG A N 1
ATOM 652 C CA . ARG A 1 89 ? 3.292 -0.843 -16.267 1.00 89.12 89 ARG A CA 1
ATOM 653 C C . ARG A 1 89 ? 2.553 -1.087 -17.572 1.00 89.12 89 ARG A C 1
ATOM 655 O O . ARG A 1 89 ? 3.175 -1.056 -18.625 1.00 89.12 89 ARG A O 1
ATOM 662 N N . GLU A 1 90 ? 1.253 -1.347 -17.491 1.00 90.69 90 GLU A N 1
ATOM 663 C CA . GLU A 1 90 ? 0.392 -1.492 -18.668 1.00 90.69 90 GLU A CA 1
ATOM 664 C C . GLU A 1 90 ? 0.211 -0.158 -19.404 1.00 90.69 90 GLU A C 1
ATOM 666 O O . GLU A 1 90 ? 0.079 -0.143 -20.625 1.00 90.69 90 GLU A O 1
ATOM 671 N N . ARG A 1 91 ? 0.244 0.959 -18.666 1.00 91.12 91 ARG A N 1
ATOM 672 C CA . ARG A 1 91 ? 0.108 2.326 -19.176 1.00 91.12 91 ARG A CA 1
ATOM 673 C C . ARG A 1 91 ? 1.311 3.173 -18.750 1.00 91.12 91 ARG A C 1
ATOM 675 O O . ARG A 1 91 ? 1.239 3.878 -17.737 1.00 91.12 91 ARG A O 1
ATOM 682 N N . PRO A 1 92 ? 2.425 3.104 -19.498 1.00 82.56 92 PRO A N 1
ATOM 683 C CA . PRO A 1 92 ? 3.527 4.039 -19.317 1.00 82.56 92 PRO A CA 1
ATOM 684 C C . PRO A 1 92 ? 2.984 5.476 -19.409 1.00 82.56 92 PRO A C 1
ATOM 686 O O . PRO A 1 92 ? 2.149 5.755 -20.263 1.00 82.56 92 PRO A O 1
ATOM 689 N N . ASP A 1 93 ? 3.413 6.360 -18.507 1.00 89.81 93 ASP A N 1
ATOM 690 C CA . ASP A 1 93 ? 2.983 7.770 -18.389 1.00 89.81 93 ASP A CA 1
ATOM 691 C C . ASP A 1 93 ? 1.594 8.041 -17.779 1.00 89.81 93 ASP A C 1
ATOM 693 O O . ASP A 1 93 ? 1.120 9.183 -17.764 1.00 89.81 93 ASP A O 1
ATOM 697 N N . ASP A 1 94 ? 0.962 7.033 -17.174 1.00 92.88 94 ASP A N 1
ATOM 698 C CA . ASP A 1 94 ? -0.286 7.218 -16.431 1.00 92.88 94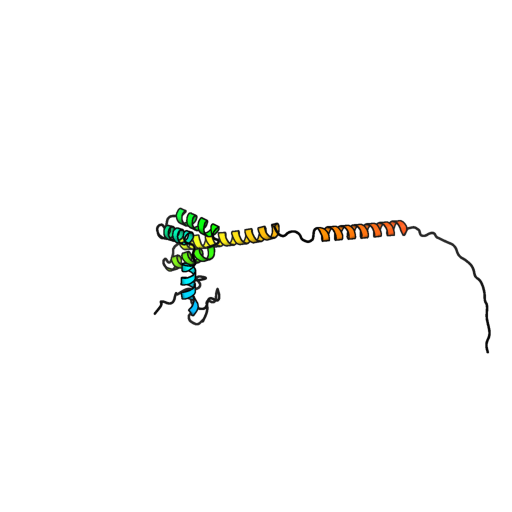 ASP A CA 1
ATOM 699 C C . ASP A 1 94 ? -0.080 8.041 -15.138 1.00 92.88 94 ASP A C 1
ATOM 701 O O . ASP A 1 94 ? 0.388 7.567 -14.089 1.00 92.88 94 ASP A O 1
ATOM 705 N N . LYS A 1 95 ? -0.464 9.321 -15.213 1.00 94.62 95 LYS A N 1
ATOM 706 C CA . LYS A 1 95 ? -0.415 10.269 -14.090 1.00 94.62 95 LYS A CA 1
ATOM 707 C C . LYS A 1 95 ? -1.368 9.890 -12.955 1.00 94.62 95 LYS A C 1
ATOM 709 O O . LYS A 1 95 ? -1.098 10.227 -11.804 1.00 94.62 95 LYS A O 1
ATOM 714 N N . ILE A 1 96 ? -2.462 9.187 -13.250 1.00 95.88 96 ILE A N 1
ATOM 715 C CA . ILE A 1 96 ? -3.431 8.755 -12.240 1.00 95.88 96 ILE A CA 1
ATOM 716 C C . ILE A 1 96 ? -2.817 7.622 -11.424 1.00 95.88 96 ILE A C 1
ATOM 718 O O . ILE A 1 96 ? -2.794 7.702 -10.196 1.00 95.88 96 ILE A O 1
ATOM 722 N N . ALA A 1 97 ? -2.234 6.614 -12.080 1.00 94.75 97 ALA A N 1
ATOM 723 C CA . ALA A 1 97 ? -1.578 5.506 -11.384 1.00 94.75 97 ALA A CA 1
ATOM 724 C C . ALA A 1 97 ? -0.488 6.003 -10.419 1.00 94.75 97 ALA A C 1
ATOM 726 O O . ALA A 1 97 ? -0.440 5.604 -9.253 1.00 94.75 97 ALA A O 1
ATOM 727 N N . THR A 1 98 ? 0.366 6.913 -10.891 1.00 93.62 98 THR A N 1
ATOM 728 C CA . THR A 1 98 ? 1.460 7.487 -10.092 1.00 93.62 98 THR A CA 1
ATOM 729 C C . THR A 1 98 ? 0.951 8.363 -8.944 1.00 93.62 98 THR A C 1
ATOM 731 O O . THR A 1 98 ? 1.420 8.206 -7.814 1.00 93.62 98 THR A O 1
ATOM 734 N N . ALA A 1 99 ? -0.055 9.211 -9.179 1.00 95.44 99 ALA A N 1
ATOM 735 C CA . ALA A 1 99 ? -0.674 10.022 -8.129 1.00 95.44 99 ALA A CA 1
ATOM 736 C C . ALA A 1 99 ? -1.338 9.162 -7.038 1.00 95.44 99 ALA A C 1
ATOM 738 O O . ALA A 1 99 ? -1.186 9.443 -5.846 1.00 95.44 99 ALA A O 1
ATOM 739 N N . GLN A 1 100 ? -2.036 8.086 -7.417 1.00 96.31 100 GLN A N 1
ATOM 740 C CA . GLN A 1 100 ? -2.683 7.193 -6.453 1.00 96.31 100 GLN A CA 1
ATOM 741 C C . GLN A 1 100 ? -1.674 6.364 -5.652 1.00 96.31 100 GLN A C 1
ATOM 743 O O . GLN A 1 100 ? -1.889 6.135 -4.461 1.00 96.31 100 GLN A O 1
ATOM 748 N N . LEU A 1 101 ? -0.545 5.962 -6.247 1.00 95.56 101 LEU A N 1
ATOM 749 C CA . LEU A 1 101 ? 0.546 5.316 -5.507 1.00 95.56 101 LEU A CA 1
ATOM 750 C C . LEU A 1 101 ? 1.116 6.227 -4.417 1.00 95.56 101 LEU A C 1
ATOM 752 O O . LEU A 1 101 ? 1.304 5.779 -3.284 1.00 95.56 101 LEU A O 1
ATOM 756 N N . GLU A 1 102 ? 1.350 7.499 -4.736 1.00 95.62 102 GLU A N 1
ATOM 757 C CA . GLU A 1 102 ? 1.838 8.478 -3.763 1.00 95.62 102 GLU A CA 1
ATOM 758 C C . GLU A 1 102 ? 0.807 8.730 -2.655 1.00 95.62 102 GLU A C 1
ATOM 760 O O . GLU A 1 102 ? 1.143 8.799 -1.471 1.00 95.62 102 GLU A O 1
ATOM 765 N N . ARG A 1 103 ? -0.478 8.789 -3.012 1.00 95.44 103 ARG A N 1
ATOM 766 C CA . ARG A 1 103 ? -1.559 8.925 -2.034 1.00 95.44 103 ARG A CA 1
ATOM 767 C C . ARG A 1 103 ? -1.656 7.722 -1.098 1.00 95.44 103 ARG A C 1
ATOM 769 O O . ARG A 1 103 ? -1.767 7.909 0.111 1.00 95.44 103 ARG A O 1
ATOM 776 N N . LEU A 1 104 ? -1.580 6.501 -1.629 1.00 95.56 104 LEU A N 1
ATOM 777 C CA . LEU A 1 104 ? -1.574 5.272 -0.830 1.00 95.56 104 LEU A CA 1
ATOM 778 C C . LEU A 1 104 ? -0.372 5.216 0.112 1.00 95.56 104 LEU A C 1
ATOM 780 O O . LEU A 1 104 ? -0.517 4.805 1.263 1.00 95.56 104 LEU A O 1
ATOM 784 N N . ARG A 1 105 ? 0.801 5.659 -0.351 1.00 94.25 105 ARG A N 1
ATOM 785 C CA . ARG A 1 105 ? 1.996 5.770 0.486 1.00 94.25 105 ARG A CA 1
ATOM 786 C C . ARG A 1 105 ? 1.752 6.705 1.670 1.00 94.25 105 ARG A C 1
ATOM 788 O O . ARG A 1 105 ? 1.925 6.276 2.807 1.00 94.25 105 ARG A O 1
ATOM 795 N N . LYS A 1 106 ? 1.280 7.930 1.416 1.00 94.12 106 LYS A N 1
ATOM 796 C CA . LYS A 1 106 ? 0.962 8.910 2.469 1.00 94.12 106 LYS A CA 1
ATOM 797 C C . LYS A 1 106 ? -0.089 8.390 3.449 1.00 94.12 106 LYS A C 1
ATOM 799 O O . LYS A 1 106 ? 0.065 8.564 4.652 1.00 94.12 106 LYS A O 1
ATOM 804 N N . ALA A 1 107 ? -1.130 7.720 2.951 1.00 91.38 107 ALA A N 1
ATOM 805 C CA . ALA A 1 107 ? -2.157 7.115 3.797 1.00 91.38 107 ALA A CA 1
ATOM 806 C C . ALA A 1 107 ? -1.578 6.008 4.694 1.00 91.38 107 ALA A C 1
ATOM 808 O O . ALA A 1 107 ? -1.858 5.973 5.887 1.00 91.38 107 ALA A O 1
ATOM 809 N N . THR A 1 108 ? -0.710 5.151 4.147 1.00 91.25 108 THR A N 1
ATOM 810 C CA . THR A 1 108 ? -0.042 4.091 4.918 1.00 91.25 108 THR A CA 1
ATOM 811 C C . THR A 1 108 ? 0.876 4.683 5.990 1.00 91.25 108 THR A C 1
ATOM 813 O O . THR A 1 108 ? 0.839 4.248 7.137 1.00 91.25 108 THR A O 1
ATOM 816 N N . GLU A 1 109 ? 1.673 5.699 5.645 1.00 92.56 109 GLU A N 1
ATOM 817 C CA . GLU A 1 109 ? 2.546 6.408 6.591 1.00 92.56 109 GLU A CA 1
ATOM 818 C C . GLU A 1 109 ? 1.731 7.058 7.723 1.00 92.56 109 GLU A C 1
ATOM 820 O O . GLU A 1 109 ? 2.065 6.891 8.896 1.00 92.56 109 GLU A O 1
ATOM 825 N N . ALA A 1 110 ? 0.615 7.718 7.396 1.00 90.19 110 ALA A N 1
ATOM 826 C CA . ALA A 1 110 ? -0.283 8.309 8.385 1.00 90.19 110 ALA A CA 1
ATOM 827 C C . ALA A 1 110 ? -0.901 7.252 9.317 1.00 90.19 110 ALA A C 1
ATOM 829 O O . ALA A 1 110 ? -0.893 7.439 10.534 1.00 90.19 110 ALA A O 1
ATOM 830 N N . THR A 1 111 ? -1.373 6.122 8.782 1.00 88.25 111 THR A N 1
ATOM 831 C CA . THR A 1 111 ? -1.920 5.015 9.584 1.00 88.25 111 THR A CA 1
ATOM 832 C C . THR A 1 111 ? -0.858 4.392 10.494 1.00 88.25 111 THR A C 1
ATOM 834 O O . THR A 1 111 ? -1.129 4.106 11.662 1.00 88.25 111 THR A O 1
ATOM 837 N N . LEU A 1 112 ? 0.380 4.229 10.018 1.00 87.88 112 LEU A N 1
ATOM 838 C CA . LEU A 1 112 ? 1.491 3.736 10.839 1.00 87.88 112 LEU A CA 1
ATOM 839 C C . LEU A 1 112 ? 1.824 4.696 11.988 1.00 87.88 112 LEU A C 1
ATOM 841 O O . LEU A 1 112 ? 2.004 4.262 13.125 1.00 87.88 112 LEU A O 1
ATOM 845 N N . LEU A 1 113 ? 1.858 6.004 11.725 1.00 89.19 113 LEU A N 1
ATOM 846 C CA . LEU A 1 113 ? 2.082 7.009 12.768 1.00 89.19 113 LEU A CA 1
ATOM 847 C C . LEU A 1 113 ? 0.919 7.058 13.771 1.00 89.19 113 LEU A C 1
ATOM 849 O O . LEU A 1 113 ? 1.145 7.100 14.983 1.00 89.19 113 LEU A O 1
ATOM 853 N N . ALA A 1 114 ? -0.324 6.996 13.291 1.00 85.62 114 ALA A N 1
ATOM 854 C CA . ALA A 1 114 ? -1.516 6.977 14.136 1.00 85.62 114 ALA A CA 1
ATOM 855 C C . ALA A 1 114 ? -1.551 5.736 15.042 1.00 85.62 114 ALA A C 1
ATOM 857 O O . ALA A 1 114 ? -1.802 5.841 16.240 1.00 85.62 114 ALA A O 1
ATOM 858 N N . THR A 1 115 ? -1.228 4.557 14.511 1.00 82.19 115 THR A N 1
ATOM 859 C CA . THR A 1 115 ? -1.179 3.319 15.306 1.00 82.19 115 THR A CA 1
ATOM 860 C C . THR A 1 115 ? -0.010 3.304 16.295 1.00 82.19 115 THR A C 1
ATOM 862 O O . THR A 1 115 ? -0.183 2.868 17.436 1.00 82.19 115 THR A O 1
ATOM 865 N N . ALA A 1 116 ? 1.160 3.838 15.925 1.00 78.75 116 ALA A N 1
ATOM 866 C CA . ALA A 1 116 ? 2.303 3.972 16.831 1.00 78.75 116 ALA A CA 1
ATOM 867 C C . ALA A 1 116 ? 1.993 4.900 18.021 1.00 78.75 116 ALA A C 1
ATOM 869 O O . ALA A 1 116 ? 2.280 4.566 19.174 1.00 78.75 116 ALA A O 1
ATOM 870 N N . THR A 1 117 ? 1.358 6.042 17.752 1.00 74.81 117 THR A N 1
ATOM 871 C CA . THR A 1 117 ? 0.963 7.020 18.780 1.00 74.81 117 THR A CA 1
ATOM 872 C C . THR A 1 117 ? -0.194 6.524 19.646 1.00 74.81 117 THR A C 1
ATOM 874 O O . THR A 1 117 ? -0.134 6.655 20.869 1.00 74.81 117 THR A O 1
ATOM 877 N N . ALA A 1 118 ? -1.199 5.866 19.061 1.00 68.94 118 ALA A N 1
ATOM 878 C CA . ALA A 1 118 ? -2.290 5.241 19.809 1.00 68.94 118 ALA A CA 1
ATOM 879 C C . ALA A 1 118 ? -1.780 4.142 20.755 1.00 68.94 118 ALA A C 1
ATOM 881 O O . ALA A 1 118 ? -2.210 4.064 21.907 1.00 68.94 118 ALA A O 1
ATOM 882 N N . ARG A 1 119 ? -0.808 3.327 20.316 1.00 61.12 119 ARG A N 1
ATOM 883 C CA . ARG A 1 119 ? -0.154 2.327 21.174 1.00 61.12 119 ARG A CA 1
ATOM 884 C C . ARG A 1 119 ? 0.593 2.978 22.337 1.00 61.12 119 ARG A C 1
ATOM 886 O O . ARG A 1 119 ? 0.539 2.450 23.442 1.00 61.12 119 ARG A O 1
ATOM 893 N N . ALA A 1 120 ? 1.271 4.103 22.114 1.00 61.06 120 ALA A N 1
ATOM 894 C CA . ALA A 1 120 ? 1.954 4.837 23.180 1.00 61.06 120 ALA A CA 1
ATOM 895 C C . ALA A 1 120 ? 0.969 5.428 24.206 1.00 61.06 120 ALA A C 1
ATOM 897 O O . ALA A 1 120 ? 1.235 5.380 25.405 1.00 61.06 120 ALA A O 1
ATOM 898 N N . ALA A 1 121 ? -0.184 5.929 23.752 1.00 61.53 121 ALA A N 1
ATOM 899 C CA . ALA A 1 121 ? -1.228 6.470 24.623 1.00 61.53 121 ALA A CA 1
ATOM 900 C C . ALA A 1 121 ? -1.935 5.387 25.461 1.00 61.53 121 ALA A C 1
ATOM 902 O O . ALA A 1 121 ? -2.244 5.619 26.627 1.00 61.53 121 ALA A O 1
ATOM 903 N N . ASN A 1 122 ? -2.149 4.199 24.884 1.00 58.53 122 ASN A N 1
ATOM 904 C CA . ASN A 1 122 ? -2.824 3.072 25.535 1.00 58.53 122 ASN A CA 1
ATOM 905 C C . ASN A 1 122 ? -1.889 2.115 26.288 1.00 58.53 122 ASN A C 1
ATOM 907 O O . ASN A 1 122 ? -2.362 1.103 26.804 1.00 58.53 122 ASN A O 1
ATOM 911 N N . GLN A 1 123 ? -0.584 2.392 26.390 1.00 52.25 123 GLN A N 1
ATOM 912 C CA . GLN A 1 123 ? 0.254 1.627 27.310 1.00 52.25 123 GLN A CA 1
ATOM 913 C C . GLN A 1 123 ? -0.139 1.979 28.754 1.00 52.25 123 GLN A C 1
ATOM 915 O O . GLN A 1 123 ? 0.064 3.125 29.175 1.00 52.25 123 GLN A O 1
ATOM 920 N N . PRO A 1 124 ? -0.687 1.031 29.544 1.00 51.38 124 PRO A N 1
ATOM 921 C CA . PRO A 1 124 ? -0.948 1.282 30.952 1.00 51.38 124 PRO A CA 1
ATOM 922 C C . PRO A 1 124 ? 0.399 1.571 31.602 1.00 51.38 124 PRO A C 1
ATOM 924 O O . PRO A 1 124 ? 1.254 0.696 31.591 1.00 51.38 124 PRO A O 1
ATOM 927 N N . LYS A 1 125 ? 0.619 2.791 32.121 1.00 58.56 125 LYS A N 1
ATOM 928 C CA . LYS A 1 125 ? 1.867 3.161 32.813 1.00 58.56 125 LYS A CA 1
ATOM 929 C C . LYS A 1 125 ? 2.075 2.179 33.978 1.00 58.56 125 LYS A C 1
ATOM 931 O O . LYS A 1 125 ? 1.468 2.389 35.032 1.00 58.56 125 LYS A O 1
ATOM 936 N N . PRO A 1 126 ? 2.928 1.144 33.842 1.00 56.75 126 PRO A N 1
ATOM 937 C CA . PRO A 1 126 ? 2.981 0.050 34.810 1.00 56.75 126 PRO A CA 1
ATOM 938 C C . PRO A 1 126 ? 3.721 0.459 36.089 1.00 56.75 126 PRO A C 1
ATOM 940 O O . PRO A 1 126 ? 3.762 -0.279 37.064 1.00 56.75 126 PRO A O 1
ATOM 943 N N . TYR A 1 127 ? 4.262 1.676 36.110 1.00 59.59 127 TYR A N 1
ATOM 944 C CA . TYR A 1 127 ? 5.116 2.177 37.171 1.00 59.59 127 TYR A CA 1
ATOM 945 C C . TYR A 1 127 ? 4.438 3.179 38.095 1.00 59.59 127 TYR A C 1
ATOM 947 O O . TYR A 1 127 ? 5.139 3.766 38.900 1.00 59.59 127 TYR A O 1
ATOM 955 N N . ARG A 1 128 ? 3.113 3.402 38.036 1.00 65.12 128 ARG A N 1
ATOM 956 C CA . ARG A 1 128 ? 2.458 4.370 38.948 1.00 65.12 128 ARG A CA 1
ATOM 957 C C . ARG A 1 128 ? 2.700 4.054 40.429 1.00 65.12 128 ARG A C 1
ATOM 959 O O . ARG A 1 128 ? 2.909 4.970 41.217 1.00 65.12 128 ARG A O 1
ATOM 966 N N . ALA A 1 129 ? 2.719 2.771 40.789 1.00 66.56 129 ALA A N 1
ATOM 967 C CA . ALA A 1 129 ? 3.081 2.336 42.136 1.00 66.56 129 ALA A CA 1
ATOM 968 C C . ALA A 1 129 ? 4.577 2.562 42.420 1.00 66.56 129 ALA A C 1
ATOM 970 O O . ALA A 1 129 ? 4.946 3.067 43.475 1.00 66.56 129 ALA A O 1
ATOM 971 N N . THR A 1 130 ? 5.446 2.261 41.454 1.00 76.25 130 THR A N 1
ATOM 972 C CA . THR A 1 130 ? 6.901 2.416 41.585 1.00 76.25 130 THR A CA 1
ATOM 973 C C . THR A 1 130 ? 7.332 3.883 41.677 1.00 76.25 130 THR A C 1
ATOM 975 O O . THR A 1 130 ? 8.206 4.204 42.475 1.00 76.25 130 THR A O 1
ATOM 978 N N . THR A 1 131 ? 6.704 4.800 40.932 1.00 79.31 131 THR A N 1
ATOM 979 C CA . THR A 1 131 ? 6.955 6.245 41.052 1.00 79.31 131 THR A CA 1
ATOM 980 C C . THR A 1 131 ? 6.462 6.803 42.378 1.00 79.31 131 THR A C 1
ATOM 982 O O . THR A 1 131 ? 7.129 7.672 42.930 1.00 79.31 131 THR A O 1
ATOM 985 N N . ALA A 1 132 ? 5.353 6.295 42.923 1.00 82.62 132 ALA A N 1
ATOM 986 C CA . ALA A 1 132 ? 4.901 6.682 44.259 1.00 82.62 132 ALA A CA 1
ATOM 987 C C . ALA A 1 132 ? 5.904 6.245 45.341 1.00 82.62 132 ALA A C 1
ATOM 989 O O . ALA A 1 132 ? 6.284 7.053 46.184 1.00 82.62 132 ALA A O 1
ATOM 990 N N . VAL A 1 133 ? 6.400 5.005 45.272 1.00 84.31 133 VAL A N 1
ATOM 991 C CA . VAL A 1 133 ? 7.430 4.499 46.197 1.00 84.31 133 VAL A CA 1
ATOM 992 C C . VAL A 1 133 ? 8.724 5.306 46.081 1.00 84.31 133 VAL A C 1
ATOM 994 O O . VAL A 1 133 ? 9.285 5.708 47.097 1.00 84.31 133 VAL A O 1
ATOM 997 N N . LEU A 1 134 ? 9.174 5.605 44.858 1.00 87.44 134 LEU A N 1
ATOM 998 C CA . LEU A 1 134 ? 10.371 6.418 44.635 1.00 87.44 134 LEU A CA 1
ATOM 999 C C . LEU A 1 134 ? 10.207 7.834 45.207 1.00 87.44 134 LEU A C 1
ATOM 1001 O O . LEU A 1 134 ? 11.111 8.333 45.871 1.00 87.44 134 LEU A O 1
ATOM 1005 N N . ALA A 1 135 ? 9.051 8.468 44.996 1.00 89.50 135 ALA A N 1
ATOM 1006 C CA . ALA A 1 135 ? 8.764 9.792 45.542 1.00 89.50 135 ALA A CA 1
ATOM 1007 C C . ALA A 1 135 ? 8.789 9.790 47.079 1.00 89.50 135 ALA A C 1
ATOM 1009 O O . ALA A 1 135 ? 9.392 10.678 47.679 1.00 89.50 135 ALA A O 1
ATOM 1010 N N . ILE A 1 136 ? 8.205 8.769 47.715 1.00 92.94 136 ILE A N 1
ATOM 1011 C CA . ILE A 1 136 ? 8.238 8.604 49.176 1.00 92.94 136 ILE A CA 1
ATOM 1012 C C . ILE A 1 136 ? 9.678 8.433 49.670 1.00 92.94 136 ILE A C 1
ATOM 1014 O O . ILE A 1 136 ? 10.065 9.085 50.637 1.00 92.94 136 ILE A O 1
ATOM 1018 N N . LEU A 1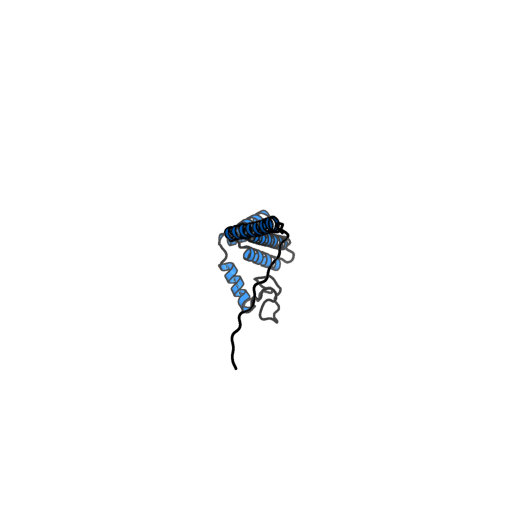 137 ? 10.490 7.610 48.998 1.00 92.25 137 LEU A N 1
ATOM 1019 C CA . LEU A 1 137 ? 11.897 7.415 49.357 1.00 92.25 137 LEU A CA 1
ATOM 1020 C C . LEU A 1 137 ? 12.699 8.714 49.247 1.00 92.25 137 LEU A C 1
ATOM 1022 O O . LEU A 1 137 ? 13.463 9.036 50.156 1.00 92.25 137 LEU A O 1
ATOM 1026 N N . ILE A 1 138 ? 12.498 9.493 48.183 1.00 94.06 138 ILE A N 1
ATOM 1027 C CA . ILE A 1 138 ? 13.150 10.798 48.016 1.00 94.06 138 ILE A CA 1
ATOM 1028 C C . ILE A 1 138 ? 12.753 11.739 49.159 1.00 94.06 138 ILE A C 1
ATOM 1030 O O . ILE A 1 138 ? 13.627 12.331 49.790 1.00 94.06 138 ILE A O 1
ATOM 1034 N N . ILE A 1 139 ? 11.459 11.828 49.483 1.00 95.06 139 ILE A N 1
ATOM 1035 C CA . ILE A 1 139 ? 10.963 12.667 50.584 1.00 95.06 139 ILE A CA 1
ATOM 1036 C C . ILE A 1 139 ? 11.555 12.219 51.924 1.00 95.06 139 ILE A C 1
ATOM 1038 O O . ILE A 1 139 ? 12.030 13.058 52.684 1.00 95.06 139 ILE A O 1
ATOM 1042 N N . ALA A 1 140 ? 11.579 10.914 52.205 1.00 93.75 140 ALA A N 1
ATOM 1043 C CA . ALA A 1 140 ? 12.156 10.369 53.431 1.00 93.75 140 ALA A CA 1
ATOM 1044 C C . ALA A 1 140 ? 13.658 10.675 53.542 1.00 93.75 140 ALA A C 1
ATOM 1046 O O . ALA A 1 140 ? 14.140 11.030 54.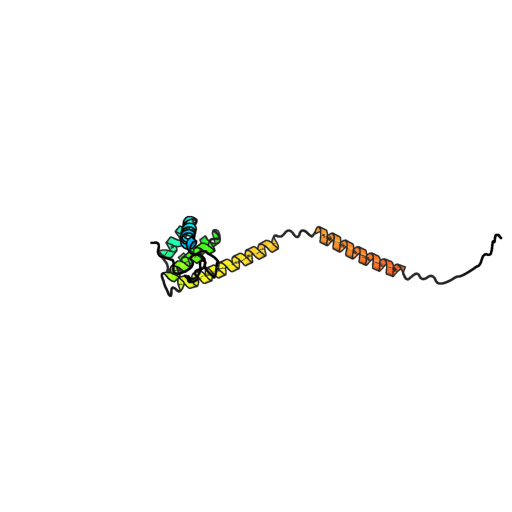616 1.00 93.75 140 ALA A O 1
ATOM 1047 N N . THR A 1 141 ? 14.387 10.607 52.425 1.00 93.25 141 THR A N 1
ATOM 1048 C CA . THR A 1 141 ? 15.820 10.931 52.374 1.00 93.25 141 THR A CA 1
ATOM 1049 C C . THR A 1 141 ? 16.056 12.416 52.650 1.00 93.25 141 THR A C 1
ATOM 1051 O O . THR 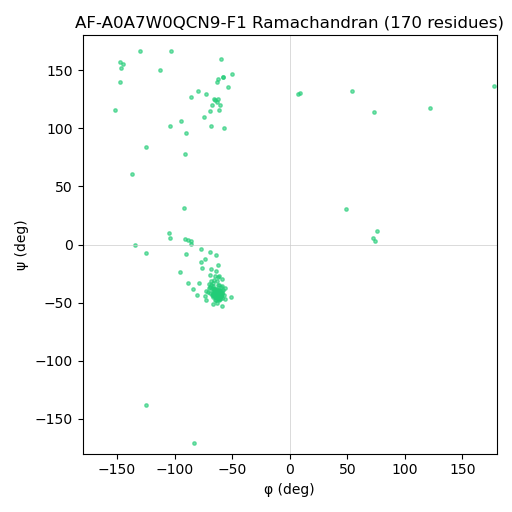A 1 141 ? 16.909 12.765 53.464 1.00 93.25 141 THR A O 1
ATOM 1054 N N . ILE A 1 142 ? 15.264 13.298 52.031 1.00 95.06 142 ILE A N 1
ATOM 1055 C CA . ILE A 1 142 ? 15.330 14.747 52.265 1.00 95.06 142 ILE A CA 1
ATOM 1056 C C . ILE A 1 142 ? 14.981 15.069 53.721 1.00 95.06 142 ILE A C 1
ATOM 1058 O O . ILE A 1 142 ? 15.708 15.815 54.371 1.00 95.06 142 ILE A O 1
ATOM 1062 N N . ALA A 1 143 ? 13.912 14.479 54.260 1.00 93.81 143 ALA A N 1
ATOM 1063 C CA . ALA A 1 143 ? 13.506 14.678 55.648 1.00 93.81 143 ALA A CA 1
ATOM 1064 C C . ALA A 1 143 ? 14.587 14.207 56.634 1.00 93.81 143 ALA A C 1
ATOM 1066 O O . ALA A 1 143 ? 14.892 14.914 57.593 1.00 93.81 143 ALA A O 1
ATOM 1067 N N . GLY A 1 144 ? 15.210 13.053 56.371 1.00 91.81 144 GLY A N 1
ATOM 1068 C CA . GLY A 1 144 ? 16.330 12.541 57.160 1.00 91.81 144 GLY A CA 1
ATOM 1069 C C . GLY A 1 144 ? 17.543 13.472 57.137 1.00 91.81 144 GLY A C 1
ATOM 1070 O O . GLY A 1 144 ? 18.117 13.744 58.189 1.00 91.81 144 GLY A O 1
ATOM 1071 N N . LEU A 1 145 ? 17.891 14.020 55.967 1.00 92.12 145 LEU A N 1
ATOM 1072 C CA . LEU A 1 145 ? 18.967 15.006 55.835 1.00 92.12 145 LEU A CA 1
ATOM 1073 C C . LEU A 1 145 ? 18.653 16.287 56.614 1.00 92.12 145 LEU A C 1
ATOM 1075 O O . LEU A 1 145 ? 19.468 16.715 57.426 1.00 92.12 145 LEU A O 1
ATOM 1079 N N . VAL A 1 146 ? 17.462 16.865 56.434 1.00 91.12 146 VAL A N 1
ATOM 1080 C CA . VAL A 1 146 ? 17.031 18.073 57.162 1.00 91.12 146 VAL A CA 1
ATOM 1081 C C . VAL A 1 146 ? 17.084 17.848 58.673 1.00 91.12 146 VAL A C 1
ATOM 1083 O O . VAL A 1 146 ? 17.593 18.691 59.407 1.00 91.12 146 VAL A O 1
ATOM 1086 N N . TYR A 1 147 ? 16.616 16.693 59.142 1.00 91.12 147 TYR A N 1
ATOM 1087 C CA . TYR A 1 147 ? 16.651 16.339 60.556 1.00 91.12 147 TYR A CA 1
ATOM 1088 C C . TYR A 1 147 ? 18.077 16.169 61.096 1.00 91.12 147 TYR A C 1
ATOM 1090 O O . TYR A 1 147 ? 18.383 16.650 62.188 1.00 91.12 147 TYR A O 1
ATOM 1098 N N . ALA A 1 148 ? 18.963 15.522 60.334 1.00 87.81 148 ALA A N 1
ATOM 1099 C CA . ALA A 1 148 ? 20.368 15.370 60.701 1.00 87.81 148 ALA A CA 1
ATOM 1100 C C . ALA A 1 148 ? 21.076 16.730 60.796 1.00 87.81 148 ALA A C 1
ATOM 1102 O O . ALA A 1 148 ? 21.786 16.978 61.767 1.00 87.81 148 ALA A O 1
ATOM 1103 N N . PHE A 1 149 ? 20.821 17.642 59.853 1.00 84.94 149 PHE A N 1
ATOM 1104 C CA . PHE A 1 149 ? 21.351 19.007 59.904 1.00 84.94 149 PHE A CA 1
ATOM 1105 C C . PHE A 1 149 ? 20.769 19.825 61.065 1.00 84.94 149 PHE A C 1
ATOM 1107 O O . PHE A 1 149 ? 21.507 20.565 61.706 1.00 84.94 149 PHE A O 1
ATOM 1114 N N . ALA A 1 150 ? 19.485 19.655 61.392 1.00 84.25 150 ALA A N 1
ATOM 1115 C CA . ALA A 1 150 ? 18.855 20.328 62.529 1.00 84.25 150 ALA A CA 1
ATOM 1116 C C . ALA A 1 150 ? 19.363 19.829 63.897 1.00 84.25 150 ALA A C 1
ATOM 1118 O O . ALA A 1 150 ? 19.311 20.573 64.873 1.00 84.25 150 ALA A O 1
ATOM 1119 N N . ARG A 1 151 ? 19.847 18.580 63.989 1.00 81.62 151 ARG A N 1
ATOM 1120 C CA . ARG A 1 151 ? 20.432 18.015 65.222 1.00 81.62 151 ARG A CA 1
ATOM 1121 C C . ARG A 1 151 ? 21.955 18.114 65.308 1.00 81.62 151 ARG A C 1
ATOM 1123 O O . ARG A 1 151 ? 22.490 18.100 66.412 1.00 81.62 151 ARG A O 1
ATOM 1130 N N . GLY A 1 152 ? 22.652 18.220 64.180 1.00 62.44 152 GLY A N 1
ATOM 1131 C CA . GLY A 1 152 ? 24.115 18.303 64.120 1.00 62.44 152 GLY A CA 1
ATOM 1132 C C . GLY A 1 152 ? 24.709 19.607 64.662 1.00 62.44 152 GLY A C 1
ATOM 1133 O O . GLY A 1 152 ? 25.923 19.704 64.787 1.00 62.44 152 GLY A O 1
ATOM 1134 N N . THR A 1 153 ? 23.884 20.600 65.009 1.00 59.19 153 THR A N 1
ATOM 1135 C CA . THR A 1 153 ? 24.327 21.865 65.618 1.00 59.19 153 THR A CA 1
ATOM 1136 C C . THR A 1 153 ? 24.409 21.820 67.147 1.00 59.19 153 THR A C 1
ATOM 1138 O O . THR A 1 153 ? 24.701 22.837 67.769 1.00 59.19 153 THR A O 1
ATOM 1141 N N . SER A 1 154 ? 24.167 20.669 67.781 1.00 53.97 154 SER A N 1
ATOM 1142 C CA . SER A 1 154 ? 24.434 20.478 69.210 1.00 53.97 154 SER A CA 1
ATOM 1143 C C . SER A 1 154 ? 25.845 19.932 69.412 1.00 53.97 154 SER A C 1
ATOM 1145 O O . SER A 1 154 ? 26.027 18.745 69.673 1.00 53.97 154 SER A O 1
ATOM 1147 N N . THR A 1 155 ? 26.841 20.809 69.320 1.00 60.66 155 THR A N 1
ATOM 1148 C CA . THR A 1 155 ? 28.127 20.605 69.993 1.00 60.66 155 THR A CA 1
ATOM 1149 C C . THR A 1 155 ? 28.004 21.247 71.375 1.00 60.66 155 THR A C 1
ATOM 1151 O O . THR A 1 155 ? 28.130 22.465 71.478 1.00 60.66 155 THR A O 1
ATOM 1154 N N . PRO A 1 156 ? 27.686 20.506 72.450 1.00 59.56 156 PRO A N 1
ATOM 1155 C CA . PRO A 1 156 ? 28.009 20.985 73.778 1.00 59.56 156 PRO A CA 1
ATOM 1156 C C . PRO A 1 156 ? 29.516 20.817 73.973 1.00 59.56 156 PRO A C 1
ATOM 1158 O O . PRO A 1 156 ? 30.046 19.708 74.037 1.00 59.56 156 PRO A O 1
ATOM 1161 N N . ASP A 1 157 ? 30.187 21.960 73.999 1.00 55.25 157 ASP A N 1
ATOM 1162 C CA . ASP A 1 157 ? 31.525 22.134 74.531 1.00 55.25 157 ASP A CA 1
ATOM 1163 C C . ASP A 1 157 ? 31.660 21.531 75.942 1.00 55.25 157 ASP A C 1
ATOM 1165 O O . ASP A 1 157 ? 30.755 21.657 76.763 1.00 55.25 157 ASP A O 1
ATOM 1169 N N . THR A 1 158 ? 32.866 21.020 76.220 1.00 51.78 158 THR A N 1
ATOM 1170 C CA . THR A 1 158 ? 33.533 21.034 77.541 1.00 51.78 158 THR A CA 1
ATOM 1171 C C . THR A 1 158 ? 32.995 20.090 78.630 1.00 51.78 158 THR A C 1
ATOM 1173 O O . THR A 1 158 ? 31.908 20.284 79.153 1.00 51.78 158 THR A O 1
ATOM 1176 N N . GLU A 1 159 ? 33.793 19.092 79.047 1.00 48.94 159 GLU A N 1
ATOM 1177 C CA . GLU A 1 159 ? 34.708 19.186 80.215 1.00 48.94 159 GLU A CA 1
ATOM 1178 C C . GLU A 1 159 ? 35.454 17.836 80.475 1.00 48.94 159 GLU A C 1
ATOM 1180 O O . GLU A 1 159 ? 34.830 16.776 80.389 1.00 48.94 159 GLU A O 1
ATOM 1185 N N . PRO A 1 160 ? 36.780 17.823 80.759 1.00 70.38 160 PRO A N 1
ATOM 1186 C CA . PRO A 1 160 ? 37.529 16.672 81.329 1.00 70.38 160 PRO A CA 1
ATOM 1187 C C . PRO A 1 160 ? 37.358 16.649 82.877 1.00 70.38 160 PRO A C 1
ATOM 1189 O O . PRO A 1 160 ? 36.608 17.496 83.351 1.00 70.38 160 PRO A O 1
ATOM 1192 N N . PRO A 1 161 ? 38.041 15.855 83.752 1.00 62.59 161 PRO A N 1
ATOM 1193 C CA . PRO A 1 161 ? 38.911 14.651 83.703 1.00 62.59 161 PRO A CA 1
ATOM 1194 C C . PRO A 1 161 ? 38.297 13.549 84.657 1.00 62.59 161 PRO A C 1
ATOM 1196 O O . PRO A 1 161 ? 37.071 13.483 84.685 1.00 62.59 161 PRO A O 1
ATOM 1199 N N . PRO A 1 162 ? 38.976 12.729 85.516 1.00 59.88 162 PRO 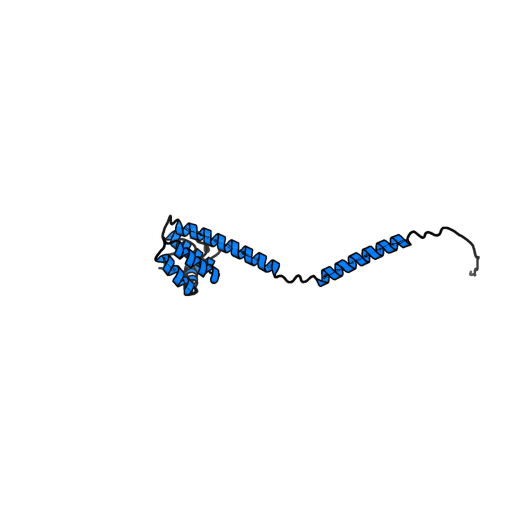A N 1
ATOM 1200 C CA . PRO A 1 162 ? 40.365 12.254 85.626 1.00 59.88 162 PRO A CA 1
ATOM 1201 C C . PRO A 1 162 ? 40.556 10.719 85.803 1.00 59.88 162 PRO A C 1
ATOM 1203 O O . PRO A 1 162 ? 39.661 9.948 86.133 1.00 59.88 162 PRO A O 1
ATOM 1206 N N . THR A 1 163 ? 41.817 10.332 85.607 1.00 63.19 163 THR A N 1
ATOM 1207 C CA . THR A 1 163 ? 42.631 9.287 86.256 1.00 63.19 163 THR A CA 1
ATOM 1208 C C . THR A 1 163 ? 41.968 8.328 87.259 1.00 63.19 163 THR A C 1
ATOM 1210 O O . THR A 1 163 ? 41.461 8.737 88.302 1.00 63.19 163 THR A O 1
ATOM 1213 N N . SER A 1 164 ? 42.176 7.021 87.061 1.00 64.88 164 SER A N 1
ATOM 1214 C CA . SER A 1 164 ? 42.317 6.076 88.177 1.00 64.88 164 SER A CA 1
ATOM 1215 C C . SER A 1 164 ? 43.289 4.930 87.864 1.00 64.88 164 SER A C 1
ATOM 1217 O O . SER A 1 164 ? 43.519 4.628 86.692 1.00 64.88 164 SER A O 1
ATOM 1219 N N . PRO A 1 165 ? 43.939 4.373 88.905 1.00 59.78 165 PRO A N 1
ATOM 1220 C CA . PRO A 1 165 ? 45.288 3.833 88.826 1.00 59.78 165 PRO A CA 1
ATOM 1221 C C . PRO A 1 165 ? 45.359 2.301 88.765 1.00 59.78 165 PRO A C 1
ATOM 1223 O O . PRO A 1 165 ? 44.404 1.589 89.054 1.00 59.78 165 PRO A O 1
ATOM 1226 N N . ALA A 1 166 ? 46.566 1.855 88.409 1.00 57.72 166 ALA A N 1
ATOM 1227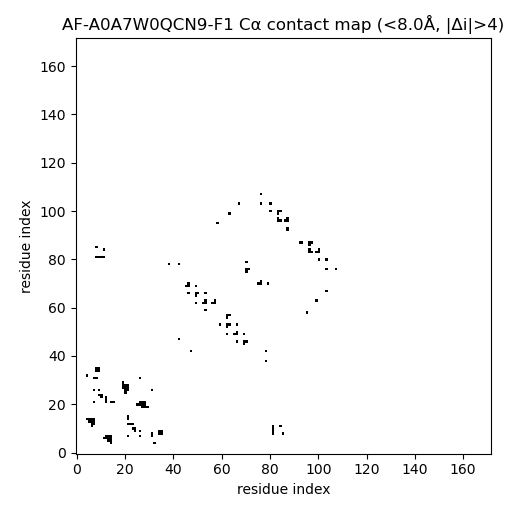 C CA . ALA A 1 166 ? 47.253 0.603 88.725 1.00 57.72 166 ALA A CA 1
ATOM 1228 C C . ALA A 1 166 ? 46.481 -0.522 89.441 1.00 57.72 166 ALA A C 1
ATOM 1230 O O . ALA A 1 166 ? 46.019 -0.354 90.565 1.00 57.72 166 ALA A O 1
ATOM 1231 N N . THR A 1 167 ? 46.576 -1.738 88.891 1.00 62.12 167 THR A N 1
ATOM 1232 C CA . THR A 1 167 ? 46.782 -2.971 89.674 1.00 62.12 167 THR A CA 1
ATOM 1233 C C . THR A 1 167 ? 47.521 -4.012 88.814 1.00 62.12 167 THR A C 1
ATOM 1235 O O . THR A 1 167 ? 47.032 -4.442 87.774 1.00 62.12 167 THR A O 1
ATOM 1238 N N . GLN A 1 168 ? 48.738 -4.357 89.252 1.00 58.59 168 GLN A N 1
ATOM 1239 C CA . GLN A 1 168 ? 49.543 -5.529 88.860 1.00 58.59 168 GLN A CA 1
ATOM 1240 C C . GLN A 1 168 ? 48.803 -6.849 89.182 1.00 58.59 168 GLN A C 1
ATOM 1242 O O . GLN A 1 168 ? 47.945 -6.843 90.063 1.00 58.59 168 GLN A O 1
ATOM 1247 N N . PRO A 1 169 ? 49.153 -7.997 88.561 1.00 62.03 169 PRO A N 1
ATOM 1248 C CA . PRO A 1 169 ? 50.135 -8.882 89.214 1.00 62.03 169 PRO A CA 1
ATOM 1249 C C . PRO A 1 169 ? 51.073 -9.682 88.278 1.00 62.03 169 PRO A C 1
ATOM 1251 O O . PRO A 1 169 ? 50.659 -10.238 87.269 1.00 62.03 169 PRO A O 1
ATOM 1254 N N . ALA A 1 170 ? 52.335 -9.755 88.719 1.00 51.38 170 ALA A N 1
ATOM 1255 C CA . ALA A 1 170 ? 53.163 -10.948 88.974 1.00 51.38 170 ALA A CA 1
ATOM 1256 C C . ALA A 1 170 ? 53.411 -12.051 87.911 1.00 51.38 170 ALA A C 1
ATOM 1258 O O . ALA A 1 170 ? 52.497 -12.700 87.412 1.00 51.38 170 ALA A O 1
ATOM 1259 N N . GLY A 1 171 ? 54.703 -12.405 87.790 1.00 55.75 171 GLY A N 1
ATOM 1260 C CA . GLY A 1 171 ? 55.232 -13.715 87.363 1.00 55.75 171 GLY A CA 1
ATOM 1261 C C . GLY A 1 171 ? 56.126 -13.605 86.123 1.00 55.75 171 GLY A C 1
ATOM 1262 O O . GLY A 1 171 ? 55.638 -13.203 85.078 1.00 55.75 171 GLY A O 1
ATOM 1263 N N . LYS A 1 172 ? 57.424 -13.925 86.124 1.00 48.69 172 LYS A N 1
ATOM 1264 C CA . LYS A 1 172 ? 58.296 -14.737 86.988 1.00 48.69 172 LYS A CA 1
ATOM 1265 C C . LYS A 1 172 ? 59.709 -14.156 86.985 1.00 48.69 172 LYS A C 1
ATOM 1267 O O . LYS A 1 172 ? 60.057 -13.518 85.968 1.00 48.69 172 LYS A O 1
#

Mean predicted aligned error: 13.7 Å

Foldseek 3Di:
DDDQDQAQLQPRHGDDPVDQADPPPGHGSVCRVVVVVVLVVPDDPCLVVLVVQCVVVVVDVVSLVVNVVVCVVVVVLSSVLSVLSVVCVVDPPPPSSVVSNVVSVVVVVVVVVVVVVVVVVPDPPPCPVVVVVVVVVVVVVVVVVVVCVVPVPPPDDDDDDDDDDDDDDDDD

Secondary structure (DSSP, 8-state):
-PPPPSB-TTT-PBP-TTSSB-TTT--BGGGHHHHHHHHHHTS-HHHHHHHHHHHHTTT-HHHHHHHHHHHHHTT-HHHHHHHHHHHHHHSTT-HHHHHHHHHHHHHHHHHHHHHHHHHHHTS--TTHHHHHHHHHHHHHHHHHHHHHHHHTT-------------------

Radius of gyration: 37.99 Å; Cα contacts (8 Å, |Δi|>4): 87; chains: 1; bounding box: 74×43×111 Å

Sequence (172 aa):
MQAAAASCPKCGAPRDESRAACVKCGLAHDRMAAFATARDKDAPEALTAAWTRVSAGWDEPARHDALLAVVTQLDAYAWAAARYRDAARERPDDKIATAQLERLRKATEATLLATATARAANQPKPYRATTAVLAILIIATIAGLVYAFARGTSTPDTEPPPTSPATQPAGK